Protein AF-A0A7S0CPJ8-F1 (afdb_monomer)

Solvent-accessible surface area (backbone atoms only — not comparable to full-atom values): 10168 Å² total; per-residue (Å²): 142,82,85,82,84,80,82,80,81,82,80,80,70,84,77,72,83,81,83,71,88,85,78,88,66,75,91,54,84,88,40,56,49,66,42,44,91,85,42,45,71,73,56,35,46,68,58,53,54,53,48,50,54,56,32,64,37,43,88,45,69,55,97,88,36,71,40,22,47,34,81,75,53,32,33,33,46,29,49,44,64,61,59,50,41,66,46,64,93,86,55,105,55,37,38,35,48,36,76,80,9,37,64,36,66,26,50,87,46,38,72,49,58,36,63,51,37,53,51,32,49,74,72,71,27,46,33,30,39,53,73,73,42,69,94,42,56,50,64,41,45,33,88,77,44,51,76,90,51,97,73,55,51,35,60,52,23,48,52,48,49,43,58,70,28,57,50,75,44,77,80

Foldseek 3Di:
DDDDDDDDDPCPDPPDPDDDPPPVPCPDPQAADECPPPQNLVAFLVVLLVVLCQQLFQPDDDPNGSDGVVNVVHQEREYEANQFDWDDDPDPFTDQAALQLAGHGPCVRYVALLVSQVSSVVSVGAYEYEDCRPVRDGQARRPDHGPPPPDCRNVVNSVVVCVVSPHDYYD

Mean predicted aligned error: 8.33 Å

Organism: NCBI:txid1561963

pLDDT: mean 87.47, std 15.04, range [39.19, 98.88]

Nearest PDB structures (foldseek):
  8j53-assembly3_E  TM=7.778E-01  e=4.526E-04  Bacteroides salyersiae WAL 10018 = DSM 18765 = JCM 12988
  5jou-assembly1_A  TM=6.785E-01  e=1.664E-02  Bacteroides ovatus
  5jqp-assembly1_A  TM=6.259E-01  e=1.721E-01  Thermochaetoides thermophila DSM 1495
  5ieg-assembly1_A  TM=6.187E-01  e=4.381E-01  Mus musculus
  5iee-assembly1_A  TM=6.007E-01  e=4.098E-01  Mus musculus

Radius of gyration: 23.29 Å; Cα contacts (8 Å, |Δi|>4): 245; chains: 1; bounding box: 84×53×56 Å

Sequence (171 aa):
MQLALRVSIFLVGCIGMTVALDNGMALTPPMGWRSWNLYGGNVSQKLIEDMMEGLVSRKRMVDGKPTSLCDLGYCDIGLDDNWQICRSRRKKRFRYHTFDGHPRVDLVRFPNLKSMVNKAHKYGLTAGFYLNNCLCKEEYCGSGVRFGEEDTKCYRGDVSLVHHAGFDSVK

Secondary structure (DSSP, 8-state):
----------------------SS--SS---EEESHHHHTT---HHHHHHHHHHHH---EEETTEEE-TGGGT--EEE--S--B--B-SSSS--B-B-TTS-B-B-TTT-S-HHHHHHHHHHTT-EEEE----STT--SEETTTEEBTBS--HHHHHHHHHHHHHT-SEE-

Structure (mmCIF, N/CA/C/O backbone):
data_AF-A0A7S0CPJ8-F1
#
_entry.id   AF-A0A7S0CPJ8-F1
#
loop_
_atom_site.group_PDB
_atom_site.id
_atom_site.type_symbol
_atom_site.label_atom_id
_atom_site.label_alt_id
_atom_site.label_comp_id
_atom_site.label_asym_id
_atom_site.label_entity_id
_atom_site.label_seq_id
_atom_site.pdbx_PDB_ins_code
_atom_site.Cartn_x
_atom_site.Cartn_y
_atom_site.Cartn_z
_atom_site.occupancy
_atom_site.B_iso_or_equiv
_atom_site.auth_seq_id
_atom_site.auth_comp_id
_atom_site.auth_asym_id
_atom_site.auth_atom_id
_atom_site.pdbx_PDB_model_num
ATOM 1 N N . MET A 1 1 ? -60.659 42.092 -15.314 1.00 39.19 1 MET A N 1
ATOM 2 C CA . MET A 1 1 ? -60.080 40.896 -15.967 1.00 39.19 1 MET A CA 1
ATOM 3 C C . MET A 1 1 ? -58.561 41.003 -15.920 1.00 39.19 1 MET A C 1
ATOM 5 O O . MET A 1 1 ? -58.000 41.748 -16.708 1.00 39.19 1 MET A O 1
ATOM 9 N N . GLN A 1 2 ? -57.900 40.325 -14.981 1.00 39.41 2 GLN A N 1
ATOM 10 C CA . GLN A 1 2 ? -56.439 40.171 -14.961 1.00 39.41 2 GLN A CA 1
ATOM 11 C C . GLN A 1 2 ? -56.142 38.677 -15.090 1.00 39.41 2 GLN A C 1
ATOM 13 O O . GLN A 1 2 ? -56.426 37.903 -14.179 1.00 39.41 2 GLN A O 1
ATOM 18 N N . LEU A 1 3 ? -55.647 38.272 -16.260 1.00 42.47 3 LEU A N 1
ATOM 19 C CA . LEU A 1 3 ? -55.159 36.921 -16.513 1.00 42.47 3 LEU A CA 1
ATOM 20 C C . LEU A 1 3 ? -53.720 36.840 -15.985 1.00 42.47 3 LEU A C 1
ATOM 22 O O . LEU A 1 3 ? -52.820 37.462 -16.545 1.00 42.47 3 LEU A O 1
ATOM 26 N N . ALA A 1 4 ? -53.500 36.089 -14.908 1.00 46.16 4 ALA A N 1
ATOM 27 C CA . ALA A 1 4 ? -52.159 35.717 -14.475 1.00 46.16 4 ALA A CA 1
ATOM 28 C C . ALA A 1 4 ? -51.714 34.480 -15.268 1.00 46.16 4 ALA A C 1
ATOM 30 O O . ALA A 1 4 ? -52.168 33.367 -15.006 1.00 46.16 4 ALA A O 1
ATOM 31 N N . LEU A 1 5 ? -50.838 34.674 -16.255 1.00 47.53 5 LEU A N 1
ATOM 32 C CA . LEU A 1 5 ? -50.202 33.581 -16.985 1.00 47.53 5 LEU A CA 1
ATOM 33 C C . LEU A 1 5 ? -49.098 32.980 -16.099 1.00 47.53 5 LEU A C 1
ATOM 35 O O . LEU A 1 5 ? -48.047 33.586 -15.903 1.00 47.53 5 LEU A O 1
ATOM 39 N N . ARG A 1 6 ? -49.340 31.796 -15.529 1.00 54.28 6 ARG A N 1
ATOM 40 C CA . ARG A 1 6 ? -48.298 31.010 -14.855 1.00 54.28 6 ARG A CA 1
ATOM 41 C C . ARG A 1 6 ? -47.555 30.184 -15.901 1.00 54.28 6 ARG A C 1
ATOM 43 O O . ARG A 1 6 ? -48.090 29.201 -16.402 1.00 54.28 6 ARG A O 1
ATOM 50 N N . VAL A 1 7 ? -46.326 30.579 -16.219 1.00 56.91 7 VAL A N 1
ATOM 51 C CA . VAL A 1 7 ? -45.388 29.738 -16.972 1.00 56.91 7 VAL A CA 1
ATOM 52 C C . VAL A 1 7 ? -44.684 28.830 -15.967 1.00 56.91 7 VAL A C 1
ATOM 54 O O . VAL A 1 7 ? -43.799 29.266 -15.236 1.00 56.91 7 VAL A O 1
ATOM 57 N N . SER A 1 8 ? -45.102 27.569 -15.895 1.00 63.28 8 SER A N 1
ATOM 58 C CA . SER A 1 8 ? -44.362 26.537 -15.168 1.00 63.28 8 SER A CA 1
ATOM 59 C C . SER A 1 8 ? -43.278 25.975 -16.084 1.00 63.28 8 SER A C 1
ATOM 61 O O . SER A 1 8 ? -43.560 25.174 -16.971 1.00 63.28 8 SER A O 1
ATOM 63 N N . ILE A 1 9 ? -42.034 26.407 -15.878 1.00 61.69 9 ILE A N 1
ATOM 64 C CA . ILE A 1 9 ? -40.858 25.779 -16.489 1.00 61.69 9 ILE A CA 1
ATOM 65 C C . ILE A 1 9 ? -40.602 24.468 -15.737 1.00 61.69 9 ILE A C 1
ATOM 67 O O . ILE A 1 9 ? -40.098 24.477 -14.616 1.00 61.69 9 ILE A O 1
ATOM 71 N N . PHE A 1 10 ? -40.957 23.337 -16.346 1.00 60.38 10 PHE A N 1
ATOM 72 C CA . PHE A 1 10 ? -40.473 22.028 -15.911 1.00 60.38 10 PHE A CA 1
ATOM 73 C C . PHE A 1 10 ? -39.056 21.832 -16.450 1.00 60.38 10 PHE A C 1
ATOM 75 O O . PHE A 1 10 ? -38.857 21.357 -17.565 1.00 60.38 10 PHE A O 1
ATOM 82 N N . LEU A 1 11 ? -38.058 22.211 -15.651 1.00 60.91 11 LEU A N 1
ATOM 83 C CA . LEU A 1 11 ? -36.676 21.810 -15.887 1.00 60.91 11 LEU A CA 1
ATOM 84 C C . LEU A 1 11 ? -36.490 20.397 -15.310 1.00 60.91 11 LEU A C 1
ATOM 86 O O . LEU A 1 11 ? -35.972 20.220 -14.210 1.00 60.91 11 LEU A O 1
ATOM 90 N N . VAL A 1 12 ? -36.953 19.372 -16.030 1.00 62.94 12 VAL A N 1
ATOM 91 C CA . VAL A 1 12 ? -36.525 17.992 -15.754 1.00 62.94 12 VAL A CA 1
ATOM 92 C C . VAL A 1 12 ? -35.118 17.866 -16.326 1.00 62.94 12 VAL A C 1
ATOM 94 O O . VAL A 1 12 ? -34.917 17.472 -17.471 1.00 62.94 12 VAL A O 1
ATOM 97 N N . GLY A 1 13 ? -34.140 18.328 -15.547 1.00 61.47 13 GLY A N 1
ATOM 98 C CA . GLY A 1 13 ? -32.732 18.148 -15.860 1.00 61.47 13 GLY A CA 1
ATOM 99 C C . GLY A 1 13 ? -32.431 16.656 -15.948 1.00 61.47 13 GLY A C 1
ATOM 100 O O . GLY A 1 13 ? -32.749 15.906 -15.027 1.00 61.47 13 GLY A O 1
ATOM 101 N N . CYS A 1 14 ? -31.842 16.232 -17.064 1.00 62.59 14 CYS A N 1
ATOM 102 C CA . CYS A 1 14 ? -31.325 14.887 -17.258 1.00 62.59 14 CYS A CA 1
ATOM 103 C C . CYS A 1 14 ? -30.290 14.571 -16.167 1.00 62.59 14 CYS A C 1
ATOM 105 O O . CYS A 1 14 ? -29.109 14.882 -16.317 1.00 62.59 14 CYS A O 1
ATOM 107 N N . ILE A 1 15 ? -30.722 13.952 -15.068 1.00 67.62 15 ILE A N 1
ATOM 108 C CA . ILE A 1 15 ? -29.817 13.287 -14.135 1.00 67.62 15 ILE A CA 1
ATOM 109 C C . ILE A 1 15 ? -29.341 12.037 -14.873 1.00 67.62 15 ILE A C 1
ATOM 111 O O . ILE A 1 15 ? -30.032 11.021 -14.915 1.00 67.62 15 ILE A O 1
ATOM 115 N N . GLY A 1 16 ? -28.194 12.138 -15.545 1.00 70.31 16 GLY A N 1
ATOM 116 C CA . GLY A 1 16 ? -27.534 10.971 -16.112 1.00 70.31 16 GLY A CA 1
ATOM 117 C C . GLY A 1 16 ? -27.253 9.981 -14.988 1.00 70.31 16 GLY A C 1
ATOM 118 O O . GLY A 1 16 ? -26.605 10.339 -14.005 1.00 70.31 16 GLY A O 1
ATOM 119 N N . MET A 1 17 ? -27.763 8.753 -15.107 1.00 72.62 17 MET A N 1
ATOM 120 C CA . MET A 1 17 ? -27.405 7.687 -14.176 1.00 72.62 17 MET A CA 1
ATOM 121 C C . MET A 1 17 ? -25.899 7.458 -14.272 1.00 72.62 17 MET A C 1
ATOM 123 O O . MET A 1 17 ? -25.385 7.038 -15.309 1.00 72.62 17 MET A O 1
ATOM 127 N N . THR A 1 18 ? -25.181 7.766 -13.197 1.00 72.56 18 THR A N 1
ATOM 128 C CA . THR A 1 18 ? -23.764 7.444 -13.089 1.00 72.56 18 THR A CA 1
ATOM 129 C C . THR A 1 18 ? -23.650 5.960 -12.779 1.00 72.56 18 THR A C 1
ATOM 131 O O . THR A 1 18 ? -24.036 5.519 -11.698 1.00 72.56 18 THR A O 1
ATOM 134 N N . VAL A 1 19 ? -23.137 5.183 -13.727 1.00 77.81 19 VAL A N 1
ATOM 135 C CA . VAL A 1 19 ? -22.806 3.777 -13.491 1.00 77.81 19 VAL A CA 1
ATOM 136 C C . VAL A 1 19 ? -21.388 3.737 -12.933 1.00 77.81 19 VAL A C 1
ATOM 138 O O . VAL A 1 19 ? -20.432 4.063 -13.635 1.00 77.81 19 VAL A O 1
ATOM 141 N N . ALA A 1 20 ? -21.257 3.395 -11.655 1.00 79.19 20 ALA A N 1
ATOM 142 C CA . ALA A 1 20 ? -19.969 3.060 -11.064 1.00 79.19 20 ALA A CA 1
ATOM 143 C C . ALA A 1 20 ? -19.667 1.574 -11.297 1.00 79.19 20 ALA A C 1
ATOM 145 O O . ALA A 1 20 ? -20.576 0.769 -11.503 1.00 79.19 20 ALA A O 1
ATOM 146 N N . LEU A 1 21 ? -18.386 1.210 -11.258 1.00 85.31 21 LEU A N 1
ATOM 147 C CA . LEU A 1 21 ? -17.989 -0.192 -11.205 1.00 85.31 21 LEU A CA 1
ATOM 148 C C . LEU A 1 21 ? -18.462 -0.778 -9.869 1.00 85.31 21 LEU A C 1
ATOM 150 O O . LEU A 1 21 ? -17.903 -0.443 -8.828 1.00 85.31 21 LEU A O 1
ATOM 154 N N . ASP A 1 22 ? -19.472 -1.644 -9.901 1.00 88.19 22 ASP A N 1
ATOM 155 C CA . ASP A 1 22 ? -19.916 -2.383 -8.719 1.00 88.19 22 ASP A CA 1
ATOM 156 C C . ASP A 1 22 ? -19.085 -3.662 -8.570 1.00 88.19 22 ASP A C 1
ATOM 158 O O . ASP A 1 22 ? -19.414 -4.726 -9.094 1.00 88.19 22 ASP A O 1
ATOM 162 N N . ASN A 1 23 ? -17.938 -3.525 -7.908 1.00 90.12 23 ASN A N 1
ATOM 163 C CA . ASN A 1 23 ? -17.068 -4.642 -7.544 1.00 90.12 23 ASN A CA 1
ATOM 164 C C . ASN A 1 23 ? -17.266 -5.086 -6.083 1.00 90.12 23 ASN A C 1
ATOM 166 O O . ASN A 1 23 ? -16.429 -5.821 -5.560 1.00 90.12 23 ASN A O 1
ATOM 170 N N . GLY A 1 24 ? -18.328 -4.621 -5.414 1.00 91.38 24 GLY A N 1
ATOM 171 C CA . GLY A 1 24 ? -18.604 -4.912 -4.005 1.00 91.38 24 GLY A CA 1
ATOM 172 C C . GLY A 1 24 ? -17.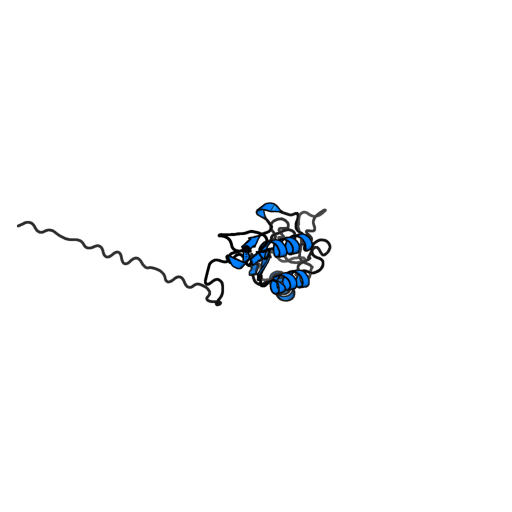645 -4.264 -2.995 1.00 91.38 24 GLY A C 1
ATOM 173 O O . GLY A 1 24 ? -17.739 -4.562 -1.805 1.00 91.38 24 GLY A O 1
ATOM 174 N N . MET A 1 25 ? -16.730 -3.390 -3.431 1.00 90.81 25 MET A N 1
ATOM 175 C CA . MET A 1 25 ? -15.744 -2.723 -2.572 1.00 90.81 25 MET A CA 1
ATOM 176 C C . MET A 1 25 ? -16.102 -1.251 -2.328 1.00 90.81 25 MET A C 1
ATOM 178 O O . MET A 1 25 ? -16.887 -0.657 -3.060 1.00 90.81 25 MET A O 1
ATOM 182 N N . ALA A 1 26 ? -15.491 -0.649 -1.299 1.00 89.56 26 ALA A N 1
ATOM 183 C CA . ALA A 1 26 ? -15.613 0.782 -0.980 1.00 89.56 26 ALA A CA 1
ATOM 184 C C . ALA A 1 26 ? -17.066 1.292 -0.834 1.00 89.56 26 ALA A C 1
ATOM 186 O O . ALA A 1 26 ? -17.377 2.426 -1.197 1.00 89.56 26 ALA A O 1
ATOM 187 N N . LEU A 1 27 ? -17.952 0.469 -0.254 1.00 91.62 27 LEU A N 1
ATOM 188 C CA . LEU A 1 27 ? -19.335 0.855 0.078 1.00 91.62 27 LEU A CA 1
ATOM 189 C C . LEU A 1 27 ? -19.402 2.041 1.058 1.00 91.62 27 LEU A C 1
ATOM 191 O O . LEU A 1 27 ? -20.391 2.769 1.103 1.00 91.62 27 LEU A O 1
ATOM 195 N N . THR A 1 28 ? -18.337 2.242 1.833 1.00 91.88 28 THR A N 1
ATOM 196 C CA . THR A 1 28 ? -18.058 3.458 2.595 1.00 91.88 28 THR A CA 1
ATOM 197 C C . THR A 1 28 ? -16.677 3.995 2.202 1.00 91.88 28 THR A C 1
ATOM 199 O O . THR A 1 28 ? -15.843 3.230 1.702 1.00 91.88 28 THR A O 1
ATOM 202 N N . PRO A 1 29 ? -16.401 5.299 2.410 1.00 94.12 29 PRO A N 1
ATOM 203 C CA . PRO A 1 29 ? -15.080 5.851 2.138 1.00 94.12 29 PRO A CA 1
ATOM 204 C C . PRO A 1 29 ? -13.982 5.073 2.886 1.00 94.12 29 PRO A C 1
ATOM 206 O O . PRO A 1 29 ? -14.120 4.862 4.094 1.00 94.12 29 PRO A O 1
ATOM 209 N N . PRO A 1 30 ? -12.893 4.657 2.213 1.00 93.44 30 PRO A N 1
ATOM 210 C CA . PRO A 1 30 ? -11.798 3.961 2.875 1.00 93.44 30 PRO A CA 1
ATOM 211 C C . PRO A 1 30 ? -11.108 4.892 3.876 1.00 93.44 30 PRO A C 1
ATOM 213 O O . PRO A 1 30 ? -10.820 6.052 3.573 1.00 93.44 30 PRO A O 1
ATOM 216 N N . MET A 1 31 ? -10.825 4.376 5.069 1.00 98.00 31 MET A N 1
ATOM 217 C CA . MET A 1 31 ? -10.170 5.115 6.146 1.00 98.00 31 MET A CA 1
ATOM 218 C C . MET A 1 31 ? -8.879 4.410 6.549 1.00 98.00 31 MET A C 1
ATOM 220 O O . MET A 1 31 ? -8.855 3.205 6.799 1.00 98.00 31 MET A O 1
ATOM 224 N N . GLY A 1 32 ? -7.791 5.170 6.637 1.00 97.62 32 GLY A N 1
ATOM 225 C CA . GLY A 1 32 ? -6.482 4.605 6.927 1.00 97.62 32 GLY A CA 1
ATOM 226 C C . GLY A 1 32 ? -5.368 5.635 6.971 1.00 97.62 32 GLY A C 1
ATOM 227 O O . GLY A 1 32 ? -5.594 6.823 7.209 1.00 97.62 32 GLY A O 1
ATOM 228 N N . TRP A 1 33 ? -4.152 5.161 6.737 1.00 98.44 33 TRP A N 1
ATOM 229 C CA . TRP A 1 33 ? -2.929 5.948 6.798 1.00 98.44 33 TRP A CA 1
ATOM 230 C C . TRP A 1 33 ? -2.074 5.745 5.542 1.00 98.44 33 TRP A C 1
ATOM 232 O O . TRP A 1 33 ? -2.028 4.656 4.979 1.00 98.44 33 TRP A O 1
ATOM 242 N N . ARG A 1 34 ? -1.357 6.789 5.108 1.00 97.88 34 ARG A N 1
ATOM 243 C CA . ARG A 1 34 ? -0.432 6.748 3.960 1.00 97.88 34 ARG A CA 1
ATOM 244 C C . ARG A 1 34 ? 0.933 7.301 4.355 1.00 97.88 34 ARG A C 1
ATOM 246 O O . ARG A 1 34 ? 1.012 8.309 5.057 1.00 97.88 34 ARG A O 1
ATOM 253 N N . SER A 1 35 ? 2.003 6.713 3.823 1.00 97.75 35 SER A N 1
ATOM 254 C CA . SER A 1 35 ? 3.376 7.077 4.200 1.00 97.75 35 SER A CA 1
ATOM 255 C C . SER A 1 35 ? 3.849 8.462 3.757 1.00 97.75 35 SER A C 1
ATOM 257 O O . SER A 1 35 ? 4.723 9.041 4.403 1.00 97.75 35 SER A O 1
ATOM 259 N N . TRP A 1 36 ? 3.281 9.016 2.685 1.00 97.00 36 TRP A N 1
ATOM 260 C CA . TRP A 1 36 ? 3.886 10.141 1.968 1.00 97.00 36 TRP A CA 1
ATOM 261 C C . TRP A 1 36 ? 4.019 11.438 2.775 1.00 97.00 36 TRP A C 1
ATOM 263 O O . TRP A 1 36 ? 5.110 11.995 2.846 1.00 97.00 36 TRP A O 1
ATOM 273 N N . ASN A 1 37 ? 2.939 11.923 3.397 1.00 97.19 37 ASN A N 1
ATOM 274 C CA . ASN A 1 37 ? 2.912 13.288 3.946 1.00 97.19 37 ASN A CA 1
ATOM 275 C C . ASN A 1 37 ? 3.912 13.522 5.086 1.00 97.19 37 ASN A C 1
ATOM 277 O O . ASN A 1 37 ? 4.353 14.652 5.273 1.00 97.19 37 ASN A O 1
ATOM 281 N N . LEU A 1 38 ? 4.257 12.477 5.843 1.00 97.19 38 LEU A N 1
ATOM 282 C CA . LEU A 1 38 ? 5.223 12.578 6.937 1.00 97.19 38 LEU A CA 1
ATOM 283 C C . LEU A 1 38 ? 6.609 12.071 6.535 1.00 97.19 38 LEU A C 1
ATOM 285 O O . LEU A 1 38 ? 7.611 12.692 6.879 1.00 97.19 38 LEU A O 1
ATOM 289 N N . TYR A 1 39 ? 6.676 10.939 5.832 1.00 97.31 39 TYR A N 1
ATOM 290 C CA . TYR A 1 39 ? 7.942 10.242 5.613 1.00 97.31 39 TYR A CA 1
ATOM 291 C C . TYR A 1 39 ? 8.542 10.480 4.229 1.00 97.31 39 TYR A C 1
ATOM 293 O O . TYR A 1 39 ? 9.742 10.263 4.052 1.00 97.31 39 TYR A O 1
ATOM 301 N N . GLY A 1 40 ? 7.753 10.943 3.254 1.00 94.75 40 GLY A N 1
ATOM 302 C CA . GLY A 1 40 ? 8.190 11.106 1.870 1.00 94.75 40 GLY A CA 1
ATOM 303 C C . GLY A 1 40 ? 8.923 9.857 1.377 1.00 94.75 40 GLY A C 1
ATOM 304 O O . GLY A 1 40 ? 8.433 8.740 1.522 1.00 94.75 40 GLY A O 1
ATOM 305 N N . GLY A 1 41 ? 10.145 10.041 0.873 1.00 93.19 41 GLY A N 1
ATOM 306 C CA . GLY A 1 41 ? 10.986 8.934 0.415 1.00 93.19 41 GLY A CA 1
ATOM 307 C C . GLY A 1 41 ? 11.747 8.166 1.499 1.00 93.19 41 GLY A C 1
ATOM 308 O O . GLY A 1 41 ? 12.496 7.242 1.172 1.00 93.19 41 GLY A O 1
ATOM 309 N N . ASN A 1 42 ? 11.602 8.513 2.779 1.00 96.12 42 ASN A N 1
ATOM 310 C CA . ASN A 1 42 ? 12.212 7.787 3.893 1.00 96.12 42 ASN A CA 1
ATOM 311 C C . ASN A 1 42 ? 11.297 6.660 4.393 1.00 96.12 42 ASN A C 1
ATOM 313 O O . ASN A 1 42 ? 10.863 6.652 5.542 1.00 96.12 42 ASN A O 1
ATOM 317 N N . VAL A 1 43 ? 10.991 5.717 3.502 1.00 97.19 43 VAL A N 1
ATOM 318 C CA . VAL A 1 43 ? 10.141 4.557 3.785 1.00 97.19 43 VAL A CA 1
ATOM 319 C C . VAL A 1 43 ? 10.922 3.250 3.707 1.00 97.19 43 VAL A C 1
ATOM 321 O O . VAL A 1 43 ? 11.849 3.097 2.903 1.00 97.19 43 VAL A O 1
ATOM 324 N N . SER A 1 44 ? 10.534 2.310 4.565 1.00 98.62 44 SER A N 1
ATOM 325 C CA . SER A 1 44 ? 11.063 0.950 4.645 1.00 98.62 44 SER A CA 1
ATOM 326 C C . SER A 1 44 ? 9.980 0.004 5.157 1.00 98.62 44 SER A C 1
ATOM 328 O O . SER A 1 44 ? 9.001 0.444 5.763 1.00 98.62 44 SER A O 1
ATOM 330 N N . GLN A 1 45 ? 10.171 -1.300 4.973 1.00 98.81 45 GLN A N 1
ATOM 331 C CA . GLN A 1 45 ? 9.273 -2.311 5.522 1.00 98.81 45 GLN A CA 1
ATOM 332 C C . GLN A 1 45 ? 9.130 -2.167 7.040 1.00 98.81 45 GLN A C 1
ATOM 334 O O . GLN A 1 45 ? 8.013 -2.165 7.544 1.00 98.81 45 GLN A O 1
ATOM 339 N N . LYS A 1 46 ? 10.242 -1.973 7.762 1.00 98.75 46 LYS A N 1
ATOM 340 C CA . LYS A 1 46 ? 10.213 -1.792 9.220 1.00 98.75 46 LYS A CA 1
ATOM 341 C C . LYS A 1 46 ? 9.343 -0.599 9.623 1.00 98.75 46 LYS A C 1
ATOM 343 O O . LYS A 1 46 ? 8.528 -0.737 10.525 1.00 98.75 46 LYS A O 1
ATOM 348 N N . LEU A 1 47 ? 9.464 0.529 8.921 1.00 98.75 47 LEU A N 1
ATOM 349 C CA . LEU A 1 47 ? 8.627 1.696 9.187 1.00 98.75 47 LEU A CA 1
ATOM 350 C C . LEU A 1 47 ? 7.138 1.384 8.994 1.00 98.75 47 LEU A C 1
ATOM 352 O O . LEU A 1 47 ? 6.332 1.730 9.850 1.00 98.75 47 LEU A O 1
ATOM 356 N N . ILE A 1 48 ? 6.766 0.752 7.877 1.00 98.81 48 ILE A N 1
ATOM 357 C CA . ILE A 1 48 ? 5.360 0.419 7.609 1.00 98.81 48 ILE A CA 1
ATOM 358 C C . ILE A 1 48 ? 4.831 -0.535 8.687 1.00 98.81 48 ILE A C 1
ATOM 360 O O . ILE A 1 48 ? 3.742 -0.319 9.209 1.00 98.81 48 ILE A O 1
ATOM 364 N N . GLU A 1 49 ? 5.616 -1.537 9.083 1.00 98.88 49 GLU A N 1
ATOM 365 C CA . GLU A 1 49 ? 5.257 -2.449 10.170 1.00 98.88 49 GLU A CA 1
ATOM 366 C C . GLU A 1 49 ? 5.103 -1.746 11.532 1.00 98.88 49 GLU A C 1
ATOM 368 O O . GLU A 1 49 ? 4.196 -2.088 12.289 1.00 98.88 49 GLU A O 1
ATOM 373 N N . ASP A 1 50 ? 5.934 -0.745 11.835 1.00 98.81 50 ASP A N 1
ATOM 374 C CA . ASP A 1 50 ? 5.794 0.079 13.045 1.00 98.81 50 ASP A CA 1
ATOM 375 C C . ASP A 1 50 ? 4.509 0.919 13.010 1.00 98.81 50 ASP A C 1
ATOM 377 O O . ASP A 1 50 ? 3.838 1.097 14.030 1.00 98.81 50 ASP A O 1
ATOM 381 N N . MET A 1 51 ? 4.120 1.412 11.830 1.00 98.69 51 MET A N 1
ATOM 382 C CA . MET A 1 51 ? 2.857 2.131 11.655 1.00 98.69 51 MET A CA 1
ATOM 383 C C . MET A 1 51 ? 1.644 1.205 11.795 1.00 98.69 51 MET A C 1
ATOM 385 O O . MET A 1 51 ? 0.644 1.623 12.378 1.00 98.69 51 MET A O 1
ATOM 389 N N . MET A 1 52 ? 1.739 -0.059 11.359 1.00 98.75 52 MET A N 1
ATOM 390 C CA . MET A 1 52 ? 0.701 -1.068 11.623 1.00 98.75 52 MET A CA 1
ATOM 391 C C . MET A 1 52 ? 0.483 -1.251 13.128 1.00 98.75 52 MET A C 1
ATOM 393 O O . MET A 1 52 ? -0.651 -1.194 13.597 1.00 98.75 52 MET A O 1
ATOM 397 N N . GLU A 1 53 ? 1.567 -1.413 13.896 1.00 98.69 53 GLU A N 1
ATOM 398 C CA . GLU A 1 53 ? 1.510 -1.525 15.361 1.00 98.69 53 GLU A CA 1
ATOM 399 C C . GLU A 1 53 ? 0.887 -0.274 15.999 1.00 98.69 53 GLU A C 1
ATOM 401 O O . GLU A 1 53 ? 0.101 -0.376 16.942 1.00 98.69 53 GLU A O 1
ATOM 406 N N . GLY A 1 54 ? 1.182 0.909 15.456 1.00 98.25 54 GLY A N 1
ATOM 407 C CA . GLY A 1 54 ? 0.557 2.167 15.859 1.00 98.25 54 GLY A CA 1
ATOM 408 C C . GLY A 1 54 ? -0.953 2.219 15.601 1.00 98.25 54 GLY A C 1
ATOM 409 O O . GLY A 1 54 ? -1.694 2.663 16.480 1.00 98.25 54 GLY A O 1
ATOM 410 N N . LEU A 1 55 ? -1.415 1.752 14.436 1.00 98.38 55 LEU A N 1
ATOM 411 C CA . LEU A 1 55 ? -2.833 1.759 14.051 1.00 98.38 55 LEU A CA 1
ATOM 412 C C . LEU A 1 55 ? -3.698 0.880 14.958 1.00 98.38 55 LEU A C 1
ATOM 414 O O . LEU A 1 55 ? -4.816 1.279 15.286 1.00 98.38 55 LEU A O 1
ATOM 418 N N . VAL A 1 56 ? -3.179 -0.276 15.386 1.00 98.69 56 VAL A N 1
ATOM 419 C CA . VAL A 1 56 ? -3.905 -1.233 16.248 1.00 98.69 56 VAL A CA 1
ATOM 420 C C . VAL A 1 56 ? -3.625 -1.066 17.742 1.00 98.69 56 VAL A C 1
ATOM 422 O O . VAL A 1 56 ? -4.230 -1.733 18.581 1.00 98.69 56 VAL A O 1
ATOM 425 N N . SER A 1 57 ? -2.720 -0.162 18.112 1.00 98.44 57 SER A N 1
ATOM 426 C CA . SER A 1 57 ? -2.400 0.114 19.509 1.00 98.44 57 SER A CA 1
ATOM 427 C C . SER A 1 57 ? -3.594 0.727 20.245 1.00 98.44 57 SER A C 1
ATOM 429 O O . SER A 1 57 ? -4.021 1.840 19.948 1.00 98.44 57 SER A O 1
ATOM 431 N N . ARG A 1 58 ? -4.070 0.044 21.291 1.00 98.06 58 ARG A N 1
ATOM 432 C CA . ARG A 1 58 ? -5.116 0.533 22.212 1.00 98.06 58 ARG A CA 1
ATOM 433 C C . ARG A 1 58 ? -4.566 1.276 23.433 1.00 98.06 58 ARG A C 1
ATOM 435 O O . ARG A 1 58 ? -5.237 1.386 24.451 1.00 98.06 58 ARG A O 1
ATOM 442 N N . LYS A 1 59 ? -3.326 1.775 23.376 1.00 97.31 59 LYS A N 1
ATOM 443 C CA . LYS A 1 59 ? -2.696 2.468 24.519 1.00 97.31 59 LYS A CA 1
ATOM 444 C C . LYS A 1 59 ? -3.356 3.810 24.859 1.00 97.31 59 LYS A C 1
ATOM 446 O O . LYS A 1 59 ? -3.142 4.322 25.953 1.0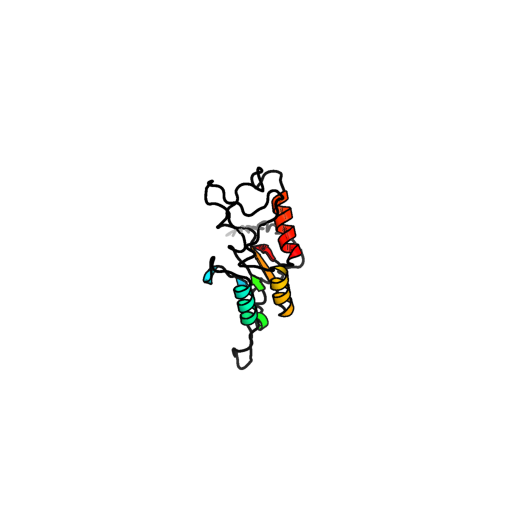0 97.31 59 LYS A O 1
ATOM 451 N N . ARG A 1 60 ? -4.100 4.410 23.923 1.00 94.06 60 ARG A N 1
ATOM 452 C CA . ARG A 1 60 ? -4.802 5.683 24.134 1.00 94.06 60 ARG A CA 1
ATOM 453 C C . ARG A 1 60 ? -6.227 5.426 24.609 1.00 94.06 60 ARG A C 1
ATOM 455 O O . ARG A 1 60 ? -6.883 4.496 24.149 1.00 94.06 60 ARG A O 1
ATOM 462 N N . MET A 1 61 ? -6.696 6.289 25.501 1.00 96.56 61 MET A N 1
ATOM 463 C CA . MET A 1 61 ? -8.073 6.285 25.980 1.00 96.56 61 MET A CA 1
ATOM 464 C C . MET A 1 61 ? -8.888 7.294 25.176 1.00 96.56 61 MET A C 1
ATOM 466 O O . MET A 1 61 ? -8.483 8.448 25.053 1.00 96.56 61 MET A O 1
ATOM 470 N N . VAL A 1 62 ? -10.037 6.863 24.665 1.00 94.94 62 VAL A N 1
ATOM 471 C CA . VAL A 1 62 ? -11.063 7.722 24.061 1.00 94.94 62 VAL A CA 1
ATOM 472 C C . VAL A 1 62 ? -12.344 7.454 24.835 1.00 94.94 62 VAL A C 1
ATOM 474 O O . VAL A 1 62 ? -12.736 6.298 24.980 1.00 94.94 62 VAL A O 1
ATOM 477 N N . ASP A 1 63 ? -12.923 8.491 25.438 1.00 94.94 63 ASP A N 1
ATOM 478 C CA . ASP A 1 63 ? -14.136 8.393 26.265 1.00 94.94 63 ASP A CA 1
ATOM 479 C C . ASP A 1 63 ? -14.070 7.297 27.345 1.00 94.94 63 ASP A C 1
ATOM 481 O O . ASP A 1 63 ? -15.012 6.542 27.583 1.00 94.94 63 ASP A O 1
ATOM 485 N N . GLY A 1 64 ? -12.906 7.169 27.990 1.00 96.12 64 GLY A N 1
ATOM 486 C CA . GLY A 1 64 ? -12.686 6.181 29.048 1.00 96.12 64 GLY A CA 1
ATOM 487 C C . GLY A 1 64 ? -12.509 4.737 28.562 1.00 96.12 64 GLY A C 1
ATOM 488 O O . GLY A 1 64 ? -12.462 3.834 29.395 1.00 96.12 64 GLY A O 1
ATOM 489 N N . LYS A 1 65 ? -12.350 4.494 27.252 1.00 97.12 65 LYS A N 1
ATOM 490 C CA . LYS A 1 65 ? -12.100 3.160 26.681 1.00 97.12 65 LYS A CA 1
ATOM 491 C C . LYS A 1 65 ? -10.751 3.084 25.952 1.00 97.12 65 LYS A C 1
ATOM 493 O O . LYS A 1 65 ? -10.463 3.970 25.140 1.00 97.12 65 LYS A O 1
ATOM 498 N N . PRO A 1 66 ? -9.941 2.029 26.172 1.00 98.06 66 PRO A N 1
ATOM 499 C CA . PRO A 1 66 ? -8.752 1.769 25.363 1.00 98.06 66 PRO A CA 1
ATOM 500 C C . PRO A 1 66 ? -9.153 1.583 23.898 1.00 98.06 66 PRO A C 1
ATOM 502 O O . PRO A 1 66 ? -9.883 0.647 23.576 1.00 98.06 66 PRO A O 1
ATOM 505 N N . THR A 1 67 ? -8.703 2.483 23.028 1.00 98.19 67 THR A N 1
ATOM 506 C CA . THR A 1 67 ? -9.194 2.590 21.647 1.00 98.19 67 THR A CA 1
ATOM 507 C C . THR A 1 67 ? -8.023 2.785 20.693 1.00 98.19 67 THR A C 1
ATOM 509 O O . THR A 1 67 ? -7.151 3.625 20.924 1.00 98.19 67 THR A O 1
ATOM 512 N N . SER A 1 68 ? -7.989 1.989 19.628 1.00 98.38 68 SER A N 1
ATOM 513 C CA . SER A 1 68 ? -7.041 2.123 18.522 1.00 98.38 68 SER A CA 1
ATOM 514 C C . SER A 1 68 ? -7.646 2.928 17.370 1.00 98.38 68 SER A C 1
ATOM 516 O O . SER A 1 68 ? -8.846 3.191 17.341 1.00 98.38 68 SER A O 1
ATOM 518 N N . LEU A 1 69 ? -6.828 3.320 16.393 1.00 98.12 69 LEU A N 1
ATOM 519 C CA . LEU A 1 69 ? -7.342 3.981 15.191 1.00 98.12 69 LEU A CA 1
ATOM 520 C C . LEU A 1 69 ? -8.187 3.019 14.346 1.00 98.12 69 LEU A C 1
ATOM 522 O O . LEU A 1 69 ? -9.211 3.429 13.802 1.00 98.12 69 LEU A O 1
ATOM 526 N N . CYS A 1 70 ? -7.813 1.739 14.302 1.00 97.94 70 CYS A N 1
ATOM 527 C CA . CYS A 1 70 ? -8.604 0.730 13.603 1.00 97.94 70 CYS A CA 1
ATOM 528 C C . CYS A 1 70 ? -9.949 0.442 14.304 1.00 97.94 70 CYS A C 1
ATOM 530 O O . CYS A 1 70 ? -10.951 0.253 13.623 1.00 97.94 70 CYS A O 1
ATOM 532 N N . ASP A 1 71 ? -10.050 0.554 15.637 1.00 97.69 71 ASP A N 1
ATOM 533 C CA . ASP A 1 71 ? -11.358 0.488 16.328 1.00 97.69 71 ASP A CA 1
ATOM 534 C C . ASP A 1 71 ? -12.311 1.624 15.901 1.00 97.69 71 ASP A C 1
ATOM 536 O O . ASP A 1 71 ? -13.529 1.490 15.999 1.00 97.69 71 ASP A O 1
ATOM 540 N N . LEU A 1 72 ? -11.755 2.736 15.408 1.00 96.69 72 LEU A N 1
ATOM 541 C CA . LEU A 1 72 ? -12.488 3.871 14.837 1.00 96.69 72 LEU A CA 1
ATOM 542 C C . LEU A 1 72 ? -12.646 3.768 13.306 1.00 96.69 72 LEU A C 1
ATOM 544 O O . LEU A 1 72 ? -13.116 4.710 12.672 1.00 96.69 72 LEU A O 1
ATOM 548 N N . GLY A 1 73 ? -12.244 2.643 12.710 1.00 96.88 73 GLY A N 1
ATOM 549 C CA . GLY A 1 73 ? -12.378 2.332 11.287 1.00 96.88 73 GLY A CA 1
ATOM 550 C C . GLY A 1 73 ? -11.164 2.666 10.414 1.00 96.88 73 GLY A C 1
ATOM 551 O O . GLY A 1 73 ? -11.184 2.350 9.228 1.00 96.88 73 GLY A O 1
ATOM 552 N N . TYR A 1 74 ? -10.092 3.254 10.957 1.00 98.19 74 TYR A N 1
ATOM 553 C CA . TYR A 1 74 ? -8.853 3.520 10.210 1.00 98.19 74 TYR A CA 1
ATOM 554 C C . TYR A 1 74 ? -7.986 2.256 10.138 1.00 98.19 74 TYR A C 1
ATOM 556 O O . TYR A 1 74 ? -6.962 2.152 10.816 1.00 98.19 74 TYR A O 1
ATOM 564 N N . CYS A 1 75 ? -8.4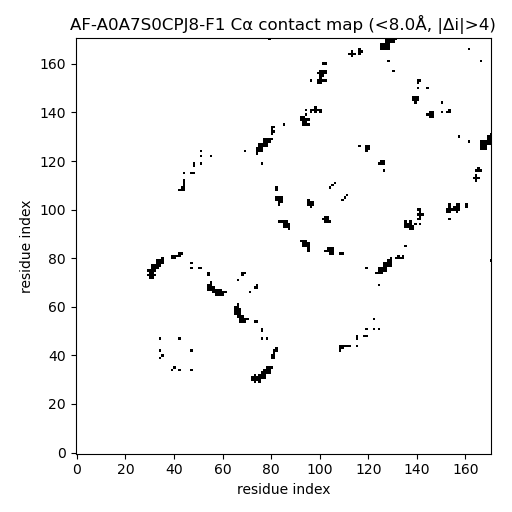31 1.277 9.351 1.00 97.81 75 CYS A N 1
ATOM 565 C CA . CYS A 1 75 ? -7.819 -0.052 9.265 1.00 97.81 75 CYS A CA 1
ATOM 566 C C . CYS A 1 75 ? -7.023 -0.298 7.972 1.00 97.81 75 CYS A C 1
ATOM 568 O O . CYS A 1 75 ? -6.577 -1.420 7.758 1.00 97.81 75 CYS A O 1
ATOM 570 N N . ASP A 1 76 ? -6.815 0.713 7.123 1.00 98.38 76 ASP A N 1
ATOM 571 C CA . ASP A 1 76 ? -5.940 0.599 5.946 1.00 98.38 76 ASP A CA 1
ATOM 572 C C . ASP A 1 76 ? -4.540 1.185 6.213 1.00 98.38 76 ASP A C 1
ATOM 574 O O . ASP A 1 76 ? -4.400 2.304 6.721 1.00 98.38 76 ASP A O 1
ATOM 578 N N . ILE A 1 77 ? -3.492 0.432 5.864 1.00 98.62 77 ILE A N 1
ATOM 579 C CA . ILE A 1 77 ? -2.096 0.876 5.874 1.00 98.62 77 ILE A CA 1
ATOM 580 C C . ILE A 1 77 ? -1.557 0.967 4.442 1.00 98.62 77 ILE A C 1
ATOM 582 O O . ILE A 1 77 ? -1.405 -0.029 3.739 1.00 98.62 77 ILE A O 1
ATOM 586 N N . GLY A 1 78 ? -1.190 2.167 4.003 1.00 97.94 78 GLY A N 1
ATOM 587 C CA . GLY A 1 78 ? -0.735 2.380 2.636 1.00 97.94 78 GLY A CA 1
ATOM 588 C C . GLY A 1 78 ? 0.734 2.757 2.493 1.00 97.9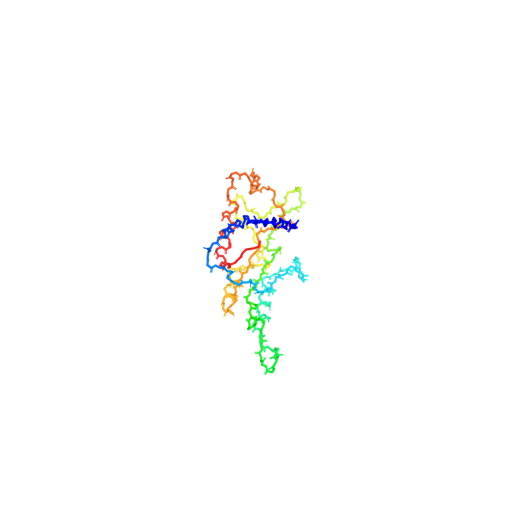4 78 GLY A C 1
ATOM 589 O O . GLY A 1 78 ? 1.222 3.722 3.093 1.00 97.94 78 GLY A O 1
ATOM 590 N N . LEU A 1 79 ? 1.409 2.035 1.602 1.00 98.25 79 LEU A N 1
ATOM 591 C CA . LEU A 1 79 ? 2.738 2.352 1.093 1.00 98.25 79 LEU A CA 1
ATOM 592 C C . LEU A 1 79 ? 2.613 3.263 -0.137 1.00 98.25 79 LEU A C 1
ATOM 594 O O . LEU A 1 79 ? 1.949 2.909 -1.112 1.00 98.25 79 LEU A O 1
ATOM 598 N N . ASP A 1 80 ? 3.227 4.445 -0.073 1.00 97.12 80 ASP A N 1
ATOM 599 C CA . ASP A 1 80 ? 3.370 5.379 -1.199 1.00 97.12 80 ASP A CA 1
ATOM 600 C C . ASP A 1 80 ? 4.701 5.155 -1.957 1.00 97.12 80 ASP A C 1
ATOM 602 O O . ASP A 1 80 ? 5.277 4.071 -1.882 1.00 97.12 80 ASP A O 1
ATOM 606 N N . ASP A 1 81 ? 5.166 6.145 -2.724 1.00 94.62 81 ASP A N 1
ATOM 607 C CA . ASP A 1 81 ? 6.397 6.083 -3.530 1.00 94.62 81 ASP A CA 1
ATOM 608 C C . ASP A 1 81 ? 7.673 5.717 -2.715 1.00 94.62 81 ASP A C 1
ATOM 610 O O . ASP A 1 81 ? 7.674 5.724 -1.484 1.00 94.62 81 ASP A O 1
ATOM 614 N N . ASN A 1 82 ? 8.780 5.424 -3.414 1.00 93.50 82 ASN A N 1
ATOM 615 C CA . ASN A 1 82 ? 10.105 5.003 -2.910 1.00 93.50 82 ASN A CA 1
ATOM 616 C C . ASN A 1 82 ? 10.250 3.538 -2.450 1.00 93.50 82 ASN A C 1
ATOM 618 O O . ASN A 1 82 ? 11.223 3.203 -1.765 1.00 93.50 82 ASN A O 1
ATOM 622 N N . TRP A 1 83 ? 9.354 2.642 -2.863 1.00 95.25 83 TRP A N 1
ATOM 623 C CA . TRP A 1 83 ? 9.500 1.195 -2.640 1.00 95.25 83 TRP A CA 1
ATOM 624 C C . TRP A 1 83 ? 10.450 0.505 -3.632 1.00 95.25 83 TRP A C 1
ATOM 626 O O . TRP A 1 83 ? 10.961 -0.590 -3.390 1.00 95.25 83 TRP A O 1
ATOM 636 N N . GLN A 1 84 ? 10.690 1.148 -4.764 1.00 93.38 84 GLN A N 1
ATOM 637 C CA . GLN A 1 84 ? 11.416 0.640 -5.916 1.00 93.38 84 GLN A CA 1
ATOM 638 C C . GLN A 1 84 ? 12.891 1.050 -5.940 1.00 93.38 84 GLN A C 1
ATOM 640 O O . GLN A 1 84 ? 13.302 2.099 -5.439 1.00 93.38 84 GLN A O 1
ATOM 645 N N . ILE A 1 85 ? 13.681 0.297 -6.699 1.00 90.19 85 ILE A N 1
ATOM 646 C CA . ILE A 1 85 ? 14.977 0.752 -7.188 1.00 90.19 85 ILE A CA 1
ATOM 647 C C . ILE A 1 85 ? 14.750 1.671 -8.382 1.00 90.19 85 ILE A C 1
ATOM 649 O O . ILE A 1 85 ? 14.425 1.212 -9.479 1.00 90.19 85 ILE A O 1
ATOM 653 N N . CYS A 1 86 ? 15.061 2.950 -8.205 1.00 82.19 86 CYS A N 1
ATOM 654 C CA . CYS A 1 86 ? 15.106 3.891 -9.310 1.00 82.19 86 CYS A CA 1
ATOM 655 C C . CYS A 1 86 ? 16.512 3.995 -9.912 1.00 82.19 86 CYS A C 1
ATOM 657 O O . CYS A 1 86 ? 17.414 4.613 -9.342 1.00 82.19 86 CYS A O 1
ATOM 659 N N . ARG A 1 87 ? 16.744 3.387 -11.082 1.00 66.50 87 ARG A N 1
ATOM 660 C CA . ARG A 1 87 ? 18.021 3.552 -11.796 1.00 66.50 87 ARG A CA 1
ATOM 661 C C . ARG A 1 87 ? 18.005 4.822 -12.648 1.00 66.50 87 ARG A C 1
ATOM 663 O O . ARG A 1 87 ? 17.298 4.864 -13.643 1.00 66.50 87 ARG A O 1
ATOM 670 N N . SER A 1 88 ? 18.876 5.787 -12.341 1.00 57.78 88 SER A N 1
ATOM 671 C CA . SER A 1 88 ? 19.514 6.655 -13.346 1.00 57.78 88 SER A CA 1
ATOM 672 C C . SER A 1 88 ? 20.731 7.369 -12.751 1.00 57.78 88 SER A C 1
ATOM 674 O O . SER A 1 88 ? 20.594 8.224 -11.885 1.00 57.78 88 SER A O 1
ATOM 676 N N . ARG A 1 89 ? 21.947 7.033 -13.200 1.00 44.69 89 ARG A N 1
ATOM 677 C CA . ARG A 1 89 ? 23.132 7.876 -12.931 1.00 44.69 89 ARG A CA 1
ATOM 678 C C . ARG A 1 89 ? 23.914 8.290 -14.177 1.00 44.69 89 ARG A C 1
ATOM 680 O O . ARG A 1 89 ? 24.860 9.054 -14.051 1.00 44.69 89 ARG A O 1
ATOM 687 N N . ARG A 1 90 ? 23.558 7.812 -15.378 1.00 50.44 90 ARG A N 1
ATOM 688 C CA . ARG A 1 90 ? 24.347 8.087 -16.603 1.00 50.44 90 ARG A CA 1
ATOM 689 C C . ARG A 1 90 ? 23.559 8.336 -17.891 1.00 50.44 90 ARG A C 1
ATOM 691 O O . ARG A 1 90 ? 24.130 8.851 -18.841 1.00 50.44 90 ARG A O 1
ATOM 698 N N . LYS A 1 91 ? 22.275 7.985 -17.963 1.00 50.97 91 LYS A N 1
ATOM 699 C CA . LYS A 1 91 ? 21.435 8.178 -19.156 1.00 50.97 91 LYS A CA 1
ATOM 700 C C . LYS A 1 91 ? 20.097 8.701 -18.657 1.00 50.97 91 LYS A C 1
ATOM 702 O O . LYS A 1 91 ? 19.552 8.087 -17.755 1.00 50.97 91 LYS A O 1
ATOM 707 N N . LYS A 1 92 ? 19.614 9.828 -19.179 1.00 54.66 92 LYS A N 1
ATOM 708 C CA . LYS A 1 92 ? 18.457 10.633 -18.724 1.00 54.66 92 LYS A CA 1
ATOM 709 C C . LYS A 1 92 ? 17.082 9.914 -18.738 1.00 54.66 92 LYS A C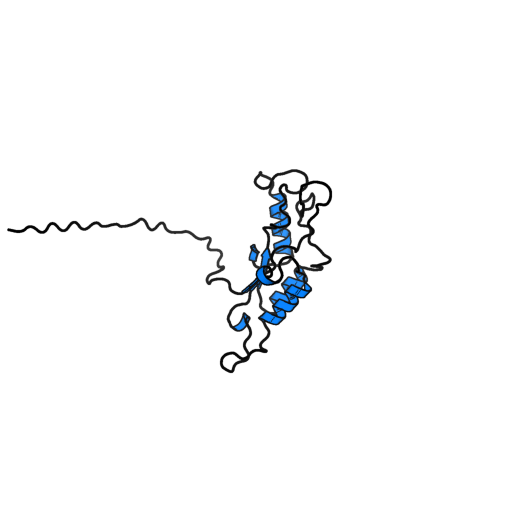 1
ATOM 711 O O . LYS A 1 92 ? 16.084 10.528 -19.072 1.00 54.66 92 LYS A O 1
ATOM 716 N N . ARG A 1 93 ? 17.010 8.616 -18.438 1.00 68.19 93 ARG A N 1
ATOM 717 C CA . ARG A 1 93 ? 15.788 7.802 -18.442 1.00 68.19 93 ARG A CA 1
ATOM 718 C C . ARG A 1 93 ? 15.770 6.969 -17.166 1.00 68.19 93 ARG A C 1
ATOM 720 O O . ARG A 1 93 ? 16.600 6.073 -17.005 1.00 68.19 93 ARG A O 1
ATOM 727 N N . PHE A 1 94 ? 14.867 7.316 -16.255 1.00 77.81 94 PHE A N 1
ATOM 728 C CA . PHE A 1 94 ? 14.588 6.510 -15.075 1.00 77.81 94 PHE A CA 1
ATOM 729 C C . PHE A 1 94 ? 13.976 5.169 -15.485 1.00 77.81 94 PHE A C 1
ATOM 731 O O . PHE A 1 94 ? 13.325 5.065 -16.525 1.00 77.81 94 PHE A O 1
ATOM 738 N N . ARG A 1 95 ? 14.251 4.132 -14.695 1.00 82.56 95 ARG A N 1
ATOM 739 C CA . ARG A 1 95 ? 13.782 2.769 -14.946 1.00 82.56 95 ARG A CA 1
ATOM 740 C C . ARG A 1 95 ? 13.617 2.025 -13.641 1.00 82.56 95 ARG A C 1
ATOM 742 O O . ARG A 1 95 ? 14.603 1.884 -12.902 1.00 82.56 95 ARG A O 1
ATOM 749 N N . TYR A 1 96 ? 12.419 1.505 -13.414 1.00 89.56 96 TYR A N 1
ATOM 750 C CA . TYR A 1 96 ? 12.143 0.627 -12.288 1.00 89.56 96 TYR A CA 1
ATOM 751 C C . TYR A 1 96 ? 11.590 -0.729 -12.717 1.00 89.56 96 TYR A C 1
ATOM 753 O O . TYR A 1 96 ? 11.566 -1.619 -11.881 1.00 89.56 96 TYR A O 1
ATOM 761 N N . HIS A 1 97 ? 11.292 -0.961 -13.995 1.00 90.88 97 HIS A N 1
ATOM 762 C CA . HIS A 1 97 ? 11.019 -2.303 -14.506 1.00 90.88 97 HIS A CA 1
ATOM 763 C C . HIS A 1 97 ? 12.274 -3.030 -15.025 1.00 90.88 97 HIS A C 1
ATOM 765 O O . HIS A 1 97 ? 13.275 -2.428 -15.439 1.00 90.88 97 HIS A O 1
ATOM 771 N N . THR A 1 98 ? 12.251 -4.364 -14.990 1.00 88.62 98 THR A N 1
ATOM 772 C CA . THR A 1 98 ? 13.188 -5.227 -15.724 1.00 88.62 98 THR A CA 1
ATOM 773 C C . THR A 1 98 ? 12.881 -5.200 -17.224 1.00 88.62 98 THR A C 1
ATOM 775 O O . THR A 1 98 ? 11.877 -4.640 -17.661 1.00 88.62 98 THR A O 1
ATOM 778 N N . PHE A 1 99 ? 13.737 -5.823 -18.044 1.00 85.38 99 PHE A N 1
ATOM 779 C CA . PHE A 1 99 ? 13.414 -6.050 -19.459 1.00 85.38 99 PHE A CA 1
ATOM 780 C C . PHE A 1 99 ? 12.103 -6.831 -19.616 1.00 85.38 99 PHE A C 1
ATOM 782 O O . PHE A 1 99 ? 11.348 -6.589 -20.555 1.00 85.38 99 PHE A O 1
ATOM 789 N N . ASP A 1 100 ? 11.806 -7.704 -18.651 1.00 88.00 100 ASP A N 1
ATOM 790 C CA . ASP A 1 100 ? 10.600 -8.523 -18.610 1.00 88.00 100 ASP A CA 1
ATOM 791 C C . ASP A 1 100 ? 9.358 -7.824 -18.060 1.00 88.00 100 ASP A C 1
ATOM 793 O O . ASP A 1 100 ? 8.308 -8.442 -17.943 1.00 88.00 100 ASP A O 1
ATOM 797 N N . GLY A 1 101 ? 9.446 -6.519 -17.800 1.00 89.88 101 GLY A N 1
ATOM 798 C CA . GLY A 1 101 ? 8.324 -5.726 -17.309 1.00 89.88 101 GLY A CA 1
ATOM 799 C C . GLY A 1 101 ? 7.979 -6.000 -15.850 1.00 89.88 101 GLY A C 1
ATOM 800 O O . GLY A 1 101 ? 6.942 -5.552 -15.391 1.00 89.88 101 GLY A O 1
ATOM 801 N N . HIS A 1 102 ? 8.836 -6.695 -15.095 1.00 92.31 102 HIS A N 1
ATOM 802 C CA . HIS A 1 102 ? 8.647 -6.861 -13.655 1.00 92.31 102 HIS A CA 1
ATOM 803 C C . HIS A 1 102 ? 9.203 -5.658 -12.893 1.00 92.31 102 HIS A C 1
ATOM 805 O O . HIS A 1 102 ? 10.336 -5.249 -13.174 1.00 92.31 102 HIS A O 1
ATOM 811 N N . PRO A 1 103 ? 8.484 -5.113 -11.902 1.00 93.00 103 PRO A N 1
ATOM 812 C CA . PRO A 1 103 ? 9.011 -4.016 -11.112 1.00 93.00 103 PRO A CA 1
ATOM 813 C C . PRO A 1 103 ? 10.186 -4.459 -10.235 1.00 93.00 103 PRO A C 1
ATOM 815 O O . PRO A 1 103 ? 10.249 -5.581 -9.731 1.00 93.00 103 PRO A O 1
ATOM 818 N N . ARG A 1 104 ? 11.148 -3.562 -10.041 1.00 93.06 104 ARG A N 1
ATOM 819 C CA . ARG A 1 104 ? 12.371 -3.788 -9.270 1.00 93.06 104 ARG A CA 1
ATOM 820 C C . ARG A 1 104 ? 12.196 -3.175 -7.891 1.00 93.06 104 ARG A C 1
ATOM 822 O O . ARG A 1 104 ? 12.478 -1.995 -7.706 1.00 93.06 104 ARG A O 1
ATOM 829 N N . VAL A 1 105 ? 11.756 -3.980 -6.932 1.00 95.12 105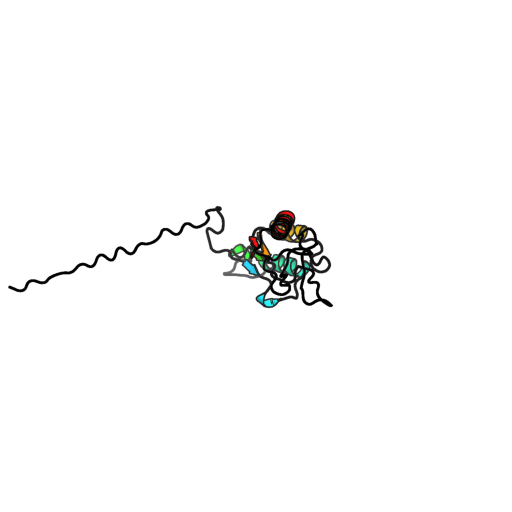 VAL A N 1
ATOM 830 C CA . VAL A 1 105 ? 11.650 -3.590 -5.517 1.00 95.12 105 VAL A CA 1
ATOM 831 C C . VAL A 1 105 ? 13.044 -3.333 -4.933 1.00 95.12 105 VAL A C 1
ATOM 833 O O . VAL A 1 105 ? 13.995 -4.061 -5.234 1.00 95.12 105 VAL A O 1
ATOM 836 N N . ASP A 1 106 ? 13.185 -2.300 -4.101 1.00 95.81 106 ASP A N 1
ATOM 837 C CA . ASP A 1 106 ? 14.387 -2.104 -3.288 1.00 95.81 106 ASP A CA 1
ATOM 838 C C . ASP A 1 106 ? 14.369 -3.088 -2.114 1.00 95.81 106 ASP A C 1
ATOM 840 O O . ASP A 1 106 ? 13.812 -2.809 -1.055 1.00 95.81 106 ASP A O 1
ATOM 844 N N . LEU A 1 107 ? 14.988 -4.255 -2.310 1.00 96.94 107 LEU A N 1
ATOM 845 C CA . LEU A 1 107 ? 15.032 -5.328 -1.311 1.00 96.94 107 LEU A CA 1
ATOM 846 C C . LEU A 1 107 ? 15.865 -4.987 -0.065 1.00 96.94 107 LEU A C 1
ATOM 848 O O . LEU A 1 107 ? 15.794 -5.717 0.919 1.00 96.94 107 LEU A O 1
ATOM 852 N N . VAL A 1 108 ? 16.638 -3.894 -0.069 1.00 96.81 108 VAL A N 1
ATOM 853 C CA . VAL A 1 108 ? 17.298 -3.409 1.155 1.00 96.81 108 VAL A CA 1
ATOM 854 C C . VAL A 1 108 ? 16.273 -2.719 2.053 1.00 96.81 108 VAL A C 1
ATOM 856 O O . VAL A 1 108 ? 16.274 -2.916 3.265 1.00 96.81 108 VAL A O 1
ATOM 859 N N . ARG A 1 109 ? 15.372 -1.929 1.461 1.00 97.00 109 ARG A N 1
ATOM 860 C CA . ARG A 1 109 ? 14.293 -1.238 2.185 1.00 97.00 109 ARG A CA 1
ATOM 861 C C . ARG A 1 109 ? 13.106 -2.148 2.477 1.00 97.00 109 ARG A C 1
ATOM 863 O O . ARG A 1 109 ? 12.507 -2.046 3.546 1.00 97.00 109 ARG A O 1
ATOM 870 N N . PHE A 1 110 ? 12.769 -3.008 1.524 1.00 98.38 110 PHE A N 1
ATOM 871 C CA . PHE A 1 110 ? 11.604 -3.886 1.529 1.00 98.38 110 PHE A CA 1
ATOM 872 C C . PHE A 1 110 ? 12.036 -5.326 1.231 1.00 98.38 110 PHE A C 1
ATOM 874 O O . PHE A 1 110 ? 11.788 -5.831 0.134 1.00 98.38 110 PHE A O 1
ATOM 881 N N . PRO A 1 111 ? 12.704 -6.000 2.184 1.00 98.50 111 PRO A N 1
ATOM 882 C CA . PRO A 1 111 ? 13.231 -7.347 1.977 1.00 98.50 111 PRO A CA 1
ATOM 883 C C . PRO A 1 111 ? 12.144 -8.378 1.665 1.00 98.50 111 PRO A C 1
ATOM 885 O O . PRO A 1 111 ? 12.425 -9.366 0.988 1.00 98.50 111 PRO A O 1
ATOM 888 N N . ASN A 1 112 ? 10.907 -8.178 2.139 1.00 98.56 112 ASN A N 1
ATOM 889 C CA . ASN A 1 112 ? 9.799 -9.080 1.850 1.00 98.56 112 ASN A CA 1
ATOM 890 C C . ASN A 1 112 ? 8.426 -8.382 1.950 1.00 98.56 112 ASN A C 1
ATOM 892 O O . ASN A 1 112 ? 7.779 -8.401 3.000 1.00 98.56 112 ASN A O 1
ATOM 896 N N . LEU A 1 113 ? 7.941 -7.833 0.829 1.00 98.69 113 LEU A N 1
ATOM 897 C CA . LEU A 1 113 ? 6.616 -7.194 0.754 1.00 98.69 113 LEU A CA 1
ATOM 898 C C . LEU A 1 113 ? 5.473 -8.143 1.138 1.00 98.69 113 LEU A C 1
ATOM 900 O O . LEU A 1 113 ? 4.556 -7.730 1.837 1.00 98.69 113 LEU A O 1
ATOM 904 N N . LYS A 1 114 ? 5.545 -9.423 0.754 1.00 98.75 114 LYS A N 1
ATOM 905 C CA . LYS A 1 114 ? 4.513 -10.405 1.107 1.00 98.75 114 LYS A CA 1
ATOM 906 C C . LYS A 1 114 ? 4.427 -10.618 2.617 1.00 98.75 114 LYS A C 1
ATOM 908 O O . LYS A 1 114 ? 3.343 -10.662 3.184 1.00 98.75 114 LYS A O 1
ATOM 913 N N . SER A 1 115 ? 5.570 -10.729 3.290 1.00 98.81 115 SER A N 1
ATOM 914 C CA . SER A 1 115 ? 5.612 -10.840 4.751 1.00 98.81 115 SER A CA 1
ATOM 915 C C . SER A 1 115 ? 5.076 -9.582 5.433 1.00 98.81 115 SER A C 1
ATOM 917 O O . SER A 1 115 ? 4.392 -9.696 6.448 1.00 98.81 115 SER A O 1
ATOM 919 N N . MET A 1 116 ? 5.373 -8.404 4.882 1.00 98.81 116 MET A N 1
ATOM 920 C CA . MET A 1 116 ? 4.856 -7.130 5.380 1.00 98.81 116 MET A CA 1
ATOM 921 C C . MET A 1 116 ? 3.324 -7.085 5.289 1.00 98.81 116 MET A C 1
ATOM 923 O O . MET A 1 116 ? 2.659 -6.803 6.280 1.00 98.81 116 MET A O 1
ATOM 927 N N . VAL A 1 117 ? 2.758 -7.436 4.133 1.00 98.88 117 VAL A N 1
ATOM 928 C CA . VAL A 1 117 ? 1.303 -7.480 3.925 1.00 98.88 117 VAL A CA 1
ATOM 929 C C . VAL A 1 117 ? 0.643 -8.543 4.807 1.00 98.88 117 VAL A C 1
ATOM 931 O O . VAL A 1 117 ? -0.314 -8.247 5.514 1.00 98.88 117 VAL A O 1
ATOM 934 N N . ASN A 1 118 ? 1.225 -9.742 4.901 1.00 98.88 118 ASN A N 1
ATOM 935 C CA . ASN A 1 118 ? 0.740 -10.777 5.817 1.00 98.88 118 ASN A CA 1
ATOM 936 C C . ASN A 1 118 ? 0.707 -10.297 7.281 1.00 98.88 118 ASN A C 1
ATOM 938 O O . ASN A 1 118 ? -0.140 -10.743 8.054 1.00 98.88 118 ASN A O 1
ATOM 942 N N . LYS A 1 119 ? 1.633 -9.418 7.697 1.00 98.81 119 LYS A N 1
ATOM 943 C CA . LYS A 1 119 ? 1.614 -8.818 9.039 1.00 98.81 119 LYS A CA 1
ATOM 9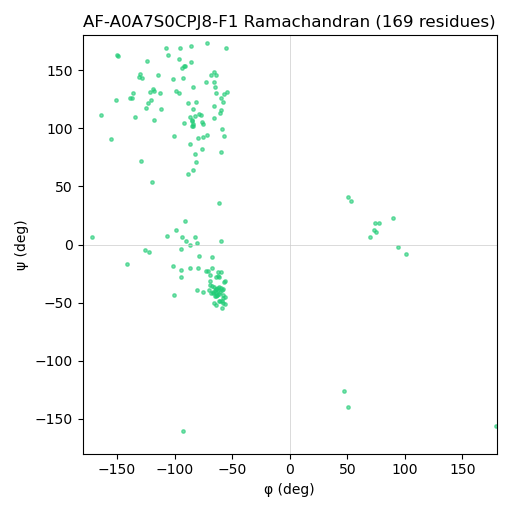44 C C . LYS A 1 119 ? 0.449 -7.835 9.201 1.00 98.81 119 LYS A C 1
ATOM 946 O O . LYS A 1 119 ? -0.194 -7.883 10.245 1.00 98.81 119 LYS A O 1
ATOM 951 N N . ALA A 1 120 ? 0.127 -7.029 8.184 1.00 98.81 120 ALA A N 1
ATOM 952 C CA . ALA A 1 120 ? -1.078 -6.191 8.189 1.00 98.81 120 ALA A CA 1
ATOM 953 C C . ALA A 1 120 ? -2.343 -7.045 8.365 1.00 98.81 120 ALA A C 1
ATOM 955 O O . ALA A 1 120 ? -3.112 -6.817 9.299 1.00 98.81 120 ALA A O 1
ATOM 956 N N . HIS A 1 121 ? -2.492 -8.104 7.564 1.00 98.88 121 HIS A N 1
ATOM 957 C CA . HIS A 1 121 ? -3.650 -9.000 7.647 1.00 98.88 121 HIS A CA 1
ATOM 958 C C . HIS A 1 121 ? -3.769 -9.699 9.008 1.00 98.88 121 HIS A C 1
ATOM 960 O O . HIS A 1 121 ? -4.871 -9.828 9.535 1.00 98.88 121 HIS A O 1
ATOM 966 N N . LYS A 1 122 ? -2.651 -10.088 9.643 1.00 98.75 122 LYS A N 1
ATOM 967 C CA . LYS A 1 122 ? -2.656 -10.643 11.016 1.00 98.75 122 LYS A CA 1
ATOM 968 C C . LYS A 1 122 ? -3.166 -9.660 12.070 1.00 98.75 122 LYS A C 1
ATOM 970 O O . LYS A 1 122 ? -3.675 -10.095 13.098 1.00 98.75 122 LYS A O 1
ATOM 975 N N . TYR A 1 123 ? -3.019 -8.362 11.827 1.00 98.50 123 TYR A N 1
ATOM 976 C CA . TYR A 1 123 ? -3.571 -7.306 12.671 1.00 98.50 123 TYR A CA 1
ATOM 977 C C . TYR A 1 123 ? -5.015 -6.928 12.311 1.00 98.50 123 TYR A C 1
ATOM 979 O O . TYR A 1 123 ? -5.590 -6.067 12.971 1.00 98.50 123 TYR A O 1
ATOM 987 N N . GLY A 1 124 ? -5.613 -7.566 11.298 1.00 98.25 124 GLY A N 1
ATOM 988 C CA . GLY A 1 124 ? -6.935 -7.202 10.787 1.00 98.25 124 GLY A CA 1
ATOM 989 C C . GLY A 1 124 ? -6.939 -5.915 9.956 1.00 98.25 124 GLY A C 1
ATOM 990 O O . GLY A 1 124 ? -7.994 -5.316 9.781 1.00 98.25 124 GLY A O 1
ATOM 991 N N . LEU A 1 125 ? -5.773 -5.480 9.468 1.00 98.69 125 LEU A N 1
ATOM 992 C CA . LEU A 1 125 ? -5.626 -4.318 8.593 1.00 98.69 125 LEU A CA 1
ATOM 993 C C . LEU A 1 125 ? -5.654 -4.740 7.118 1.00 98.69 125 LEU A C 1
ATOM 995 O O . LEU A 1 125 ? -5.195 -5.835 6.793 1.00 98.69 125 LEU A O 1
ATOM 999 N N . THR A 1 126 ? -6.095 -3.848 6.231 1.00 98.50 126 THR A N 1
ATOM 1000 C CA . THR A 1 126 ? -5.844 -3.934 4.780 1.00 98.50 126 THR A CA 1
ATOM 1001 C C . THR A 1 126 ? -4.573 -3.174 4.415 1.00 98.50 126 THR A C 1
ATOM 1003 O O . THR A 1 126 ? -4.189 -2.235 5.110 1.00 98.50 126 THR A O 1
ATOM 1006 N N . ALA A 1 127 ? -3.903 -3.561 3.331 1.00 98.56 127 ALA A N 1
ATOM 1007 C CA . ALA A 1 127 ? -2.675 -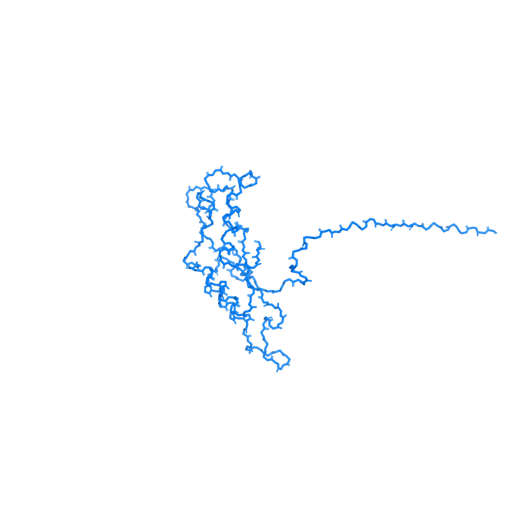2.935 2.859 1.00 98.56 127 ALA A CA 1
ATOM 1008 C C . ALA A 1 127 ? -2.817 -2.381 1.433 1.00 98.56 127 ALA A C 1
ATOM 1010 O O . ALA A 1 127 ? -3.101 -3.120 0.490 1.00 98.56 127 ALA A O 1
ATOM 1011 N N . GLY A 1 128 ? -2.529 -1.090 1.256 1.00 98.12 128 GLY A N 1
ATOM 1012 C CA . GLY A 1 128 ? -2.540 -0.421 -0.045 1.00 98.12 128 GLY A CA 1
ATOM 1013 C C . GLY A 1 128 ? -1.148 -0.222 -0.650 1.00 98.12 128 GLY A C 1
ATOM 1014 O O . GLY A 1 128 ? -0.193 0.128 0.048 1.00 98.12 128 GLY A O 1
ATOM 1015 N N . PHE A 1 129 ? -1.040 -0.370 -1.970 1.00 98.06 129 PHE A N 1
ATOM 1016 C CA . PHE A 1 129 ? 0.190 -0.156 -2.741 1.00 98.06 129 PHE A CA 1
ATOM 1017 C C . PHE A 1 129 ? 0.137 1.125 -3.584 1.00 98.06 129 PHE A C 1
ATOM 1019 O O . PHE A 1 129 ? -0.917 1.744 -3.720 1.00 98.06 129 PHE A O 1
ATOM 1026 N N . TYR A 1 130 ? 1.272 1.536 -4.151 1.00 95.94 130 TYR A N 1
ATOM 1027 C CA . TYR A 1 130 ? 1.377 2.704 -5.024 1.00 95.94 130 TYR A CA 1
ATOM 1028 C C . TYR A 1 130 ? 1.997 2.327 -6.363 1.00 95.94 130 TYR A C 1
ATOM 1030 O O . TYR A 1 130 ? 3.152 1.900 -6.417 1.00 95.94 130 TYR A O 1
ATOM 1038 N N . LEU A 1 131 ? 1.231 2.491 -7.439 1.00 91.44 131 LEU A N 1
ATOM 1039 C CA . LEU A 1 131 ? 1.651 2.153 -8.799 1.00 91.44 131 LEU A CA 1
ATOM 1040 C C . LEU A 1 131 ? 2.235 3.359 -9.544 1.00 91.44 131 LEU A C 1
ATOM 1042 O O . LEU A 1 131 ? 3.098 3.195 -10.406 1.00 91.44 131 LEU A O 1
ATOM 1046 N N . ASN A 1 132 ? 1.812 4.580 -9.205 1.00 81.19 132 ASN A N 1
ATOM 1047 C CA . ASN A 1 132 ? 2.199 5.792 -9.930 1.00 81.19 132 ASN A CA 1
ATOM 1048 C C . ASN A 1 132 ? 3.553 6.365 -9.483 1.00 81.19 132 ASN A C 1
ATOM 1050 O O . ASN A 1 132 ? 3.634 7.463 -8.954 1.00 81.19 132 ASN A O 1
ATOM 1054 N N . ASN A 1 133 ? 4.633 5.632 -9.685 1.00 83.50 133 ASN A N 1
ATOM 1055 C CA . ASN A 1 133 ? 5.982 5.970 -9.236 1.00 83.50 133 ASN A CA 1
ATOM 1056 C C . ASN A 1 133 ? 6.544 7.308 -9.802 1.00 83.50 133 ASN A C 1
ATOM 1058 O O . ASN A 1 133 ? 7.335 7.351 -10.750 1.00 83.50 133 ASN A O 1
ATOM 1062 N N . CYS A 1 134 ? 6.117 8.422 -9.205 1.00 80.25 134 CYS A N 1
ATOM 1063 C CA . CYS A 1 134 ? 6.323 9.797 -9.648 1.00 80.25 134 CYS A CA 1
ATOM 1064 C C . CYS A 1 134 ? 7.793 10.206 -9.585 1.00 80.25 134 CYS A C 1
ATOM 1066 O O . CYS A 1 134 ? 8.296 10.854 -10.507 1.00 80.25 134 CYS A O 1
ATOM 1068 N N . LEU A 1 135 ? 8.495 9.825 -8.514 1.00 80.94 135 LEU A N 1
ATOM 1069 C CA . LEU A 1 135 ? 9.916 10.138 -8.363 1.00 80.94 135 LEU A CA 1
ATOM 1070 C C . LEU A 1 135 ? 10.796 9.341 -9.329 1.00 80.94 135 LEU A C 1
ATOM 1072 O O . LEU A 1 135 ? 11.906 9.773 -9.642 1.00 80.94 135 LEU A O 1
ATOM 1076 N N . CYS A 1 136 ? 10.315 8.194 -9.812 1.00 83.94 136 CYS A N 1
ATOM 1077 C CA . CYS A 1 136 ? 10.995 7.374 -10.804 1.00 83.94 136 CYS A CA 1
ATOM 1078 C C . CYS A 1 136 ? 10.163 7.210 -12.073 1.00 83.94 136 CYS A C 1
ATOM 1080 O O . CYS A 1 136 ? 9.927 6.089 -12.527 1.00 83.94 136 CYS A O 1
ATOM 1082 N N . LYS A 1 137 ? 9.746 8.335 -12.661 1.00 82.88 137 LYS A N 1
ATOM 1083 C CA . LYS A 1 137 ? 8.931 8.341 -13.875 1.00 82.88 137 LYS A CA 1
ATOM 1084 C C . LYS A 1 137 ? 9.642 7.619 -15.023 1.00 82.88 137 LYS A C 1
ATOM 1086 O O . LYS A 1 137 ? 10.513 8.174 -15.697 1.00 82.88 137 LYS A O 1
ATOM 1091 N N . GLU A 1 138 ? 9.264 6.368 -15.235 1.00 82.81 138 GLU A N 1
ATOM 1092 C CA . GLU A 1 138 ? 9.711 5.558 -16.354 1.00 82.81 138 GLU A CA 1
ATOM 1093 C C . GLU A 1 138 ? 8.864 5.930 -17.570 1.00 82.81 138 GLU A C 1
ATOM 1095 O O . GLU A 1 138 ? 7.641 5.889 -17.537 1.00 82.81 138 GLU A O 1
ATOM 1100 N N . GLU A 1 139 ? 9.513 6.360 -18.647 1.00 80.62 139 GLU A N 1
ATOM 1101 C CA . GLU A 1 139 ? 8.806 6.746 -19.873 1.00 80.62 139 GLU A CA 1
ATOM 1102 C C . GLU A 1 139 ? 8.546 5.545 -20.794 1.00 80.62 139 GLU A C 1
ATOM 1104 O O . GLU A 1 139 ? 7.678 5.609 -21.663 1.00 80.62 139 GLU A O 1
ATOM 1109 N N . TYR A 1 140 ? 9.311 4.463 -20.619 1.00 81.19 140 TYR A N 1
ATOM 1110 C CA . TYR A 1 140 ? 9.286 3.295 -21.492 1.00 81.19 140 TYR A CA 1
ATOM 1111 C C . TYR A 1 140 ? 9.370 2.018 -20.676 1.00 81.19 140 TYR A C 1
ATOM 1113 O O . TYR A 1 140 ? 10.330 1.849 -19.928 1.00 81.19 140 TYR A O 1
ATOM 1121 N N . CYS A 1 141 ? 8.421 1.116 -20.890 1.00 81.00 141 CYS A N 1
ATOM 1122 C CA . CYS A 1 141 ? 8.436 -0.215 -20.322 1.00 81.00 141 CYS A CA 1
ATOM 1123 C C . CYS A 1 141 ? 9.624 -1.016 -20.860 1.00 81.00 141 CYS A C 1
ATOM 1125 O O . CYS A 1 141 ? 9.855 -1.083 -22.076 1.00 81.00 141 CYS A O 1
ATOM 1127 N N . GLY A 1 142 ? 10.387 -1.640 -19.956 1.00 73.88 142 GLY A N 1
ATOM 1128 C CA . GLY A 1 142 ? 11.513 -2.479 -20.345 1.00 73.88 142 GLY A CA 1
ATOM 1129 C C . GLY A 1 142 ? 12.425 -1.732 -21.322 1.00 73.88 142 GLY A C 1
ATOM 1130 O O . GLY A 1 142 ? 12.725 -0.552 -21.147 1.00 73.88 142 GLY A O 1
ATOM 1131 N N . SER A 1 143 ? 12.953 -2.381 -22.353 1.00 65.81 143 SER A N 1
ATOM 1132 C CA . SER A 1 143 ? 13.928 -1.741 -23.250 1.00 65.81 143 SER A CA 1
ATOM 1133 C C . SER A 1 143 ? 13.365 -0.792 -24.306 1.00 65.81 143 SER A C 1
ATOM 1135 O O . SER A 1 143 ? 14.194 -0.145 -24.948 1.00 65.81 143 SER A O 1
ATOM 1137 N N . GLY A 1 144 ? 12.050 -0.697 -24.551 1.00 72.56 144 GLY A N 1
ATOM 1138 C CA . GLY A 1 144 ? 11.670 -0.103 -25.837 1.00 72.56 144 GLY A CA 1
ATOM 1139 C C . GLY A 1 144 ? 10.228 0.233 -26.175 1.00 72.56 144 GLY A C 1
ATOM 1140 O O . GLY A 1 144 ? 10.048 0.668 -27.304 1.00 72.56 144 GLY A O 1
ATOM 1141 N N . VAL A 1 145 ? 9.243 0.121 -25.280 1.00 71.88 145 VAL A N 1
ATOM 1142 C CA . VAL A 1 145 ? 7.868 0.551 -25.614 1.00 71.88 145 VAL A CA 1
ATOM 1143 C C . VAL A 1 145 ? 7.421 1.672 -24.699 1.00 71.88 145 VAL A C 1
ATOM 1145 O O . VAL A 1 145 ? 7.632 1.601 -23.489 1.00 71.88 145 VAL A O 1
ATOM 1148 N N . ARG A 1 146 ? 6.859 2.743 -25.263 1.00 75.00 146 ARG A N 1
ATOM 1149 C CA . ARG A 1 146 ? 6.388 3.878 -24.468 1.00 75.00 146 ARG A CA 1
ATOM 1150 C C . ARG A 1 146 ? 5.117 3.479 -23.719 1.00 75.00 146 ARG A C 1
ATOM 1152 O O . ARG A 1 146 ? 4.253 2.811 -24.280 1.00 75.00 146 ARG A O 1
ATOM 1159 N N . PHE A 1 147 ? 4.972 3.906 -22.465 1.00 72.62 147 PHE A N 1
ATOM 1160 C CA . PHE A 1 147 ? 3.699 3.714 -21.760 1.00 72.62 147 PHE A CA 1
ATOM 1161 C C . PHE A 1 147 ? 2.549 4.362 -22.550 1.00 72.62 147 PHE A C 1
ATOM 1163 O O . PHE A 1 147 ? 2.652 5.528 -22.937 1.00 72.62 147 PHE A O 1
ATOM 1170 N N . GLY A 1 148 ? 1.474 3.602 -22.779 1.00 67.38 148 GLY A N 1
ATOM 1171 C CA . GLY A 1 148 ? 0.312 4.014 -23.576 1.00 67.38 148 GLY A CA 1
ATOM 1172 C C . GLY A 1 148 ? 0.267 3.461 -25.009 1.00 67.38 148 GLY A C 1
ATOM 1173 O O . GLY A 1 148 ? -0.756 3.621 -25.666 1.00 67.38 148 GLY A O 1
ATOM 1174 N N . GLU A 1 149 ? 1.327 2.802 -25.488 1.00 70.00 149 GLU A N 1
ATOM 1175 C CA . GLU A 1 149 ? 1.294 1.957 -26.698 1.00 70.00 149 GLU A CA 1
ATOM 1176 C C . GLU A 1 149 ? 0.829 0.521 -26.338 1.00 70.00 149 GLU A C 1
ATOM 1178 O O . GLU A 1 149 ? 0.717 0.200 -25.156 1.00 70.00 149 GLU A O 1
ATOM 1183 N N . GLU A 1 150 ? 0.545 -0.355 -27.316 1.00 64.69 150 GLU A N 1
ATOM 1184 C CA . GLU A 1 150 ? -0.068 -1.700 -27.127 1.00 64.69 150 GLU A CA 1
ATOM 1185 C C . GLU A 1 150 ? 0.712 -2.699 -26.227 1.00 64.69 150 GLU A C 1
ATOM 1187 O O . GLU A 1 150 ? 0.286 -3.842 -26.040 1.00 64.69 150 GLU A O 1
ATOM 1192 N N . ASP A 1 151 ? 1.834 -2.305 -25.619 1.00 70.50 151 ASP A N 1
ATOM 1193 C CA . ASP A 1 151 ? 2.595 -3.163 -24.711 1.00 70.50 151 ASP A CA 1
ATOM 1194 C C . ASP A 1 151 ? 2.052 -3.120 -23.272 1.00 70.50 151 ASP A C 1
ATOM 1196 O O . ASP A 1 151 ? 2.246 -2.171 -22.508 1.00 70.50 151 ASP A O 1
ATOM 1200 N N . THR A 1 152 ? 1.403 -4.218 -22.878 1.00 84.50 152 THR A N 1
ATOM 1201 C CA . THR A 1 152 ? 0.853 -4.420 -21.528 1.00 84.50 152 THR A CA 1
ATOM 1202 C C . THR A 1 152 ? 1.833 -5.071 -20.551 1.00 84.50 152 THR A C 1
ATOM 1204 O O . THR A 1 152 ? 1.458 -5.351 -19.412 1.00 84.50 152 THR A O 1
ATOM 1207 N N . LYS A 1 153 ? 3.083 -5.339 -20.952 1.00 87.94 153 LYS A N 1
ATOM 1208 C CA . LYS A 1 153 ? 4.042 -6.135 -20.171 1.00 87.94 153 LYS A CA 1
ATOM 1209 C C . LYS A 1 153 ? 4.315 -5.559 -18.782 1.00 87.94 153 LYS A C 1
ATOM 1211 O O . LYS A 1 153 ? 4.262 -6.306 -17.808 1.00 87.94 153 LYS A O 1
ATOM 1216 N N . CYS A 1 154 ? 4.547 -4.250 -18.672 1.00 89.44 154 CYS A N 1
ATOM 1217 C CA . CYS A 1 154 ? 4.778 -3.617 -17.369 1.00 89.44 154 CYS A CA 1
ATOM 1218 C C . CYS A 1 154 ? 3.519 -3.609 -16.505 1.00 89.44 154 CYS A C 1
ATOM 1220 O O . CYS A 1 154 ? 3.595 -4.003 -15.350 1.00 89.44 154 CYS A O 1
ATOM 1222 N N . TYR A 1 155 ? 2.345 -3.316 -17.076 1.00 90.62 155 TYR A N 1
ATOM 1223 C CA . TYR A 1 155 ? 1.083 -3.420 -16.334 1.00 90.62 155 TYR A CA 1
ATOM 1224 C C . TYR A 1 155 ? 0.845 -4.838 -15.795 1.00 90.62 155 TYR A C 1
ATOM 1226 O O . TYR A 1 155 ? 0.409 -5.009 -14.659 1.00 90.62 155 TYR A O 1
ATOM 1234 N N . ARG A 1 156 ? 1.178 -5.877 -16.574 1.00 92.44 156 ARG A N 1
ATOM 1235 C CA . ARG A 1 156 ? 1.111 -7.273 -16.113 1.00 92.44 156 ARG A CA 1
ATOM 1236 C C . ARG A 1 156 ? 2.095 -7.540 -14.977 1.00 92.44 156 ARG A C 1
ATOM 1238 O O . ARG A 1 156 ? 1.734 -8.225 -14.024 1.00 92.44 156 ARG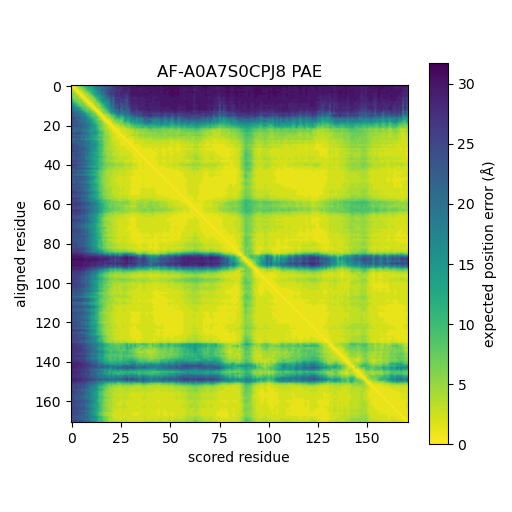 A O 1
ATOM 1245 N N . GLY A 1 157 ? 3.314 -7.012 -15.059 1.00 94.00 157 GLY A N 1
ATOM 1246 C CA . GLY A 1 157 ? 4.306 -7.141 -13.996 1.00 94.00 157 GLY A CA 1
ATOM 1247 C C . GLY A 1 157 ? 3.924 -6.395 -12.716 1.00 94.00 157 GLY A C 1
ATOM 1248 O O . GLY A 1 157 ? 4.084 -6.957 -11.634 1.00 94.00 157 GLY A O 1
ATOM 1249 N N . ASP A 1 158 ? 3.376 -5.186 -12.837 1.00 94.12 158 ASP A N 1
ATOM 1250 C CA . ASP A 1 158 ? 2.828 -4.385 -11.738 1.00 94.12 158 ASP A CA 1
ATOM 1251 C C . ASP A 1 158 ? 1.709 -5.146 -11.018 1.00 94.12 158 ASP A C 1
ATOM 1253 O O . ASP A 1 158 ? 1.800 -5.408 -9.817 1.00 94.12 158 ASP A O 1
ATOM 1257 N N . VAL A 1 159 ? 0.690 -5.595 -11.761 1.00 95.69 159 VAL A N 1
ATOM 1258 C CA . VAL A 1 159 ? -0.423 -6.386 -11.209 1.00 95.69 159 VAL A CA 1
ATOM 1259 C C . VAL A 1 159 ? 0.086 -7.689 -10.594 1.00 95.69 159 VAL A C 1
ATOM 1261 O O . VAL A 1 159 ? -0.348 -8.067 -9.507 1.00 95.69 159 VAL A O 1
ATOM 1264 N N . SER A 1 160 ? 1.046 -8.361 -11.239 1.00 97.12 160 SER A N 1
ATOM 1265 C CA . SER A 1 160 ? 1.648 -9.583 -10.704 1.00 97.12 160 SER A CA 1
ATOM 1266 C C . SER A 1 160 ? 2.365 -9.342 -9.377 1.00 97.12 160 SER A C 1
ATOM 1268 O O . SER A 1 160 ? 2.285 -10.206 -8.506 1.00 97.12 160 SER A O 1
ATOM 1270 N N . LEU A 1 161 ? 3.069 -8.217 -9.206 1.00 97.38 161 LEU A N 1
ATOM 1271 C CA . LEU A 1 161 ? 3.726 -7.870 -7.945 1.00 97.38 161 LEU A CA 1
ATOM 1272 C C . LEU A 1 161 ? 2.691 -7.618 -6.844 1.00 97.38 161 LEU A C 1
ATOM 1274 O O . LEU A 1 161 ? 2.795 -8.215 -5.772 1.00 97.38 161 LEU A O 1
ATOM 1278 N N . VAL A 1 162 ? 1.696 -6.771 -7.127 1.00 97.88 162 VAL A N 1
ATOM 1279 C CA . VAL A 1 162 ? 0.618 -6.412 -6.189 1.00 97.88 162 VAL A CA 1
ATOM 1280 C C . VAL A 1 162 ? -0.110 -7.668 -5.713 1.00 97.88 162 VAL A C 1
ATOM 1282 O O . VAL A 1 162 ? -0.198 -7.916 -4.510 1.00 97.88 162 VAL A O 1
ATOM 1285 N N . HIS A 1 163 ? -0.538 -8.511 -6.655 1.00 98.00 163 HIS A N 1
ATOM 1286 C CA . HIS A 1 163 ? -1.235 -9.760 -6.365 1.00 98.00 163 HIS A CA 1
ATOM 1287 C C . HIS A 1 163 ? -0.348 -10.766 -5.616 1.00 98.00 163 HIS A C 1
ATOM 1289 O O . HIS A 1 163 ? -0.788 -11.376 -4.646 1.00 98.00 163 HIS A O 1
ATOM 1295 N N . HIS A 1 164 ? 0.916 -10.944 -6.021 1.00 98.25 164 HIS A N 1
ATOM 1296 C CA . HIS A 1 164 ? 1.820 -11.891 -5.357 1.00 98.25 164 HIS A CA 1
ATOM 1297 C C . HIS A 1 164 ? 2.129 -11.499 -3.906 1.00 98.25 164 HIS A C 1
ATOM 1299 O O . HIS A 1 164 ? 2.225 -12.373 -3.036 1.00 98.25 164 HIS A O 1
ATOM 1305 N N . ALA A 1 165 ? 2.313 -10.201 -3.652 1.00 98.56 165 ALA A N 1
ATOM 1306 C CA . ALA A 1 165 ? 2.525 -9.671 -2.312 1.00 98.56 165 ALA A CA 1
ATOM 1307 C C . ALA A 1 165 ? 1.241 -9.678 -1.466 1.00 98.56 165 ALA A C 1
ATOM 1309 O O . ALA A 1 165 ? 1.345 -9.739 -0.245 1.00 98.56 165 ALA A O 1
ATOM 1310 N N . GLY A 1 166 ? 0.066 -9.685 -2.103 1.00 98.62 166 GLY A N 1
ATOM 1311 C CA . GLY A 1 166 ? -1.238 -9.789 -1.448 1.00 98.62 166 GLY A CA 1
ATOM 1312 C C . GLY A 1 166 ? -1.859 -8.449 -1.058 1.00 98.62 166 GLY A C 1
ATOM 1313 O O . GLY A 1 166 ? -2.656 -8.420 -0.131 1.00 98.62 166 GLY A O 1
ATOM 1314 N N . PHE A 1 167 ? -1.466 -7.343 -1.697 1.00 98.56 167 PHE A N 1
ATOM 1315 C CA . PHE A 1 167 ? -2.046 -6.027 -1.405 1.00 98.56 167 PHE A CA 1
ATOM 1316 C C . PHE A 1 167 ? -3.538 -5.975 -1.762 1.00 98.56 167 PHE A C 1
ATOM 1318 O O . PHE A 1 167 ? -3.968 -6.560 -2.756 1.00 98.56 167 PHE A O 1
ATOM 1325 N N . ASP A 1 168 ? -4.299 -5.217 -0.978 1.00 98.00 168 ASP A N 1
ATOM 1326 C CA . ASP A 1 168 ? -5.760 -5.131 -1.054 1.00 98.00 168 ASP A CA 1
ATOM 1327 C C . ASP A 1 168 ? -6.242 -3.963 -1.929 1.00 98.00 168 ASP A C 1
ATOM 1329 O O . ASP A 1 168 ? -7.371 -3.962 -2.421 1.00 98.00 168 ASP A O 1
ATOM 1333 N N . SER A 1 169 ? -5.396 -2.948 -2.125 1.00 95.88 169 SER A N 1
ATOM 1334 C CA . SER A 1 169 ? -5.725 -1.755 -2.907 1.00 95.88 169 SER A CA 1
ATOM 1335 C C . SER A 1 169 ? -4.500 -1.154 -3.601 1.00 95.88 169 SER A C 1
ATOM 1337 O O . SER A 1 169 ? -3.350 -1.445 -3.258 1.00 95.88 169 SER A O 1
ATOM 1339 N N . VAL A 1 170 ? -4.741 -0.304 -4.602 1.00 95.19 170 VAL A N 1
ATOM 1340 C CA . VAL A 1 170 ? -3.697 0.427 -5.333 1.00 95.19 170 VAL A CA 1
ATOM 1341 C C . VAL A 1 170 ? -4.048 1.910 -5.433 1.00 95.19 170 VAL A C 1
ATOM 1343 O O . VAL A 1 170 ? -5.217 2.267 -5.578 1.00 95.19 170 VAL A O 1
ATOM 1346 N N . LYS A 1 171 ? -3.022 2.758 -5.356 1.00 93.56 171 LYS A N 1
ATOM 1347 C CA . LYS A 1 171 ? -3.058 4.202 -5.609 1.00 93.56 171 LYS A CA 1
ATOM 1348 C C . LYS A 1 171 ? -2.211 4.545 -6.832 1.00 93.56 171 LYS A C 1
ATOM 1350 O O . LYS A 1 171 ? -1.098 3.981 -6.960 1.00 93.56 171 LYS A O 1
#

InterPro domains:
  IPR000111 Glycoside hydrolase family 27/36, conserved site [PS00512] (73-88)
  IPR002241 Glycoside hydrolase, family 27 [PR00740] (23-42)
  IPR002241 Glycoside hydrolase, family 27 [PR00740] (68-83)
  IPR002241 Glycoside hydrolase, family 27 [PTHR11452] (7-155)
  IPR013785 Aldolase-type TIM barrel [G3DSA:3.20.20.70] (18-171)
  IPR017853 Glycoside hydrolase superfamily [SSF51445] (19-140)